Protein AF-A0A5A7NEJ1-F1 (afdb_monomer)

Sequence (151 aa):
MDPAEGCNQCHFDGDMVAPSTALAVDGLPERPLPGHRYRLHIGFEAPDAALRGMAVRMLYEDGAPAGKLKAVTSAVEAQGNMGRSQETADQGWAFEWTAPQDMGQKDADRRAIMVHLWGNAANGDGSPFGDQIHHRIIPLNGSSKGSAKRP

Mean predicted aligned error: 7.22 Å

pLDDT: mean 84.3, std 17.25, range [30.62, 98.5]

Nearest PDB structures (foldseek):
  8trr-assembly2_I  TM=3.955E-01  e=1.052E-01  Mus musculus
  5a1x-assembly1_Q  TM=4.192E-01  e=1.391E+00  Mus musculus
  4um8-assembly1_A  TM=4.556E-01  e=1.552E+00  Homo sapiens
  6om1-assembly4_G  TM=4.033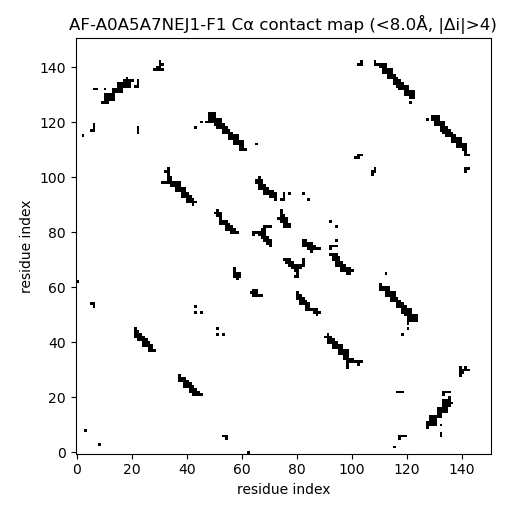E-01  e=6.474E+00  Homo sapiens
  6om1-assembly3_E  TM=3.752E-01  e=5.491E+00  Homo sapiens

Secondary structure (DSSP, 8-state):
--TT-SGGGT-BSSPEESS-TTEEEES--SSPPTT-EEEEEEEE--TT-SEEEEEEEEEETTS-B-SEEEE-STTEEEETTEEEESS--TT-EEEEEEPPSSTTSTTTTT--EEEEEEEEEE-SSSSSBSPEEEEEEEEE---PPP-----

Structure (mmCIF, N/CA/C/O backbone):
data_AF-A0A5A7NEJ1-F1
#
_entry.id   AF-A0A5A7NEJ1-F1
#
loop_
_atom_site.group_PDB
_atom_site.id
_atom_site.type_symbol
_atom_site.label_atom_id
_atom_site.label_alt_id
_atom_site.label_comp_id
_atom_site.label_asym_id
_atom_site.label_entity_id
_atom_site.label_seq_id
_atom_site.pdbx_PDB_ins_code
_atom_site.Cartn_x
_atom_site.Cartn_y
_atom_site.Cartn_z
_atom_site.occupancy
_atom_site.B_iso_or_equiv
_atom_site.auth_seq_id
_atom_site.auth_comp_id
_atom_site.auth_asym_id
_atom_site.auth_atom_id
_atom_site.pdbx_PDB_model_num
ATOM 1 N N . MET A 1 1 ? -7.691 15.684 0.382 1.00 42.59 1 MET A N 1
ATOM 2 C CA . MET A 1 1 ? -6.447 15.056 -0.104 1.00 42.59 1 MET A CA 1
ATOM 3 C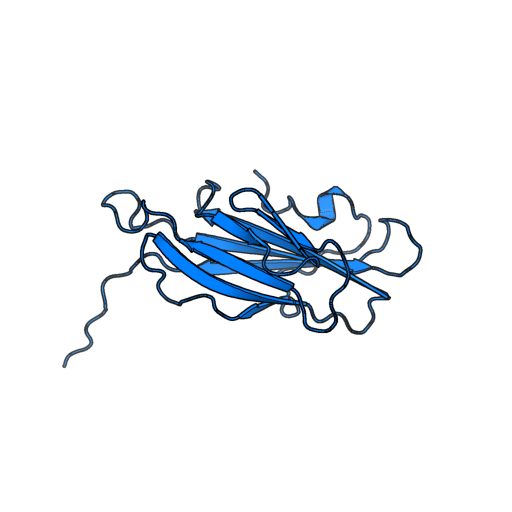 C . MET A 1 1 ? -6.798 14.273 -1.340 1.00 42.59 1 MET A C 1
ATOM 5 O O . MET A 1 1 ? -7.838 13.623 -1.336 1.00 42.59 1 MET A O 1
ATOM 9 N N . ASP A 1 2 ? -5.999 14.413 -2.389 1.00 43.69 2 ASP A N 1
ATOM 10 C CA . ASP A 1 2 ? -6.256 13.752 -3.662 1.00 43.69 2 ASP A CA 1
ATOM 11 C C . ASP A 1 2 ? -5.904 12.253 -3.529 1.00 43.69 2 ASP A C 1
ATOM 13 O O . ASP A 1 2 ? -4.799 11.928 -3.085 1.00 43.69 2 ASP A O 1
ATOM 17 N N . PRO A 1 3 ? -6.800 11.308 -3.871 1.00 44.78 3 PRO A N 1
ATOM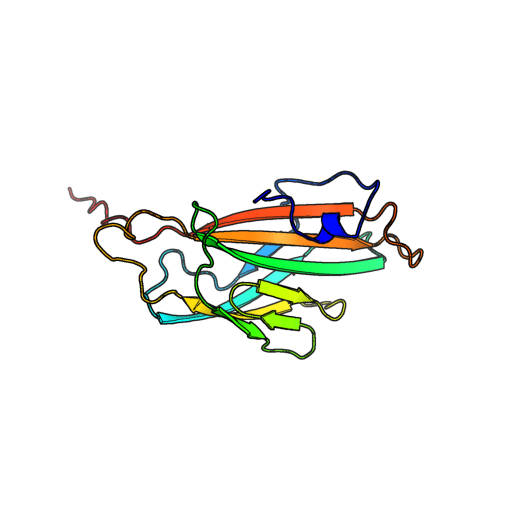 18 C CA . PRO A 1 3 ? -6.462 9.884 -3.978 1.00 44.78 3 PRO A CA 1
ATOM 19 C C . PRO A 1 3 ? -5.348 9.588 -5.004 1.00 44.78 3 PRO A C 1
ATOM 21 O O . PRO A 1 3 ? -4.919 8.444 -5.114 1.00 44.78 3 PRO A O 1
ATOM 24 N N . ALA A 1 4 ? -4.857 10.595 -5.728 1.00 49.56 4 ALA A N 1
ATOM 25 C CA . ALA A 1 4 ? -3.662 10.569 -6.561 1.00 49.56 4 ALA A CA 1
ATOM 26 C C . ALA A 1 4 ? -2.338 10.805 -5.791 1.00 49.56 4 ALA A C 1
ATOM 28 O O . ALA A 1 4 ? -1.337 11.160 -6.397 1.00 49.56 4 ALA A O 1
ATOM 29 N N . GLU A 1 5 ? -2.282 10.645 -4.469 1.00 63.47 5 GLU A N 1
ATOM 30 C CA . GLU A 1 5 ? -1.047 10.830 -3.690 1.00 63.47 5 GLU A CA 1
ATOM 31 C C . GLU A 1 5 ? -0.294 9.504 -3.445 1.00 63.47 5 GLU A C 1
ATOM 33 O O . GLU A 1 5 ? -0.227 8.999 -2.319 1.00 63.47 5 GLU A O 1
ATOM 38 N N . GLY A 1 6 ? 0.274 8.929 -4.513 1.00 73.62 6 GLY A N 1
ATOM 39 C CA . GLY A 1 6 ? 1.060 7.688 -4.485 1.00 73.62 6 GLY A CA 1
ATOM 40 C C . GLY A 1 6 ? 2.343 7.775 -5.316 1.00 73.62 6 GLY A C 1
ATOM 41 O O . GLY A 1 6 ? 3.111 8.725 -5.186 1.00 73.62 6 GLY A O 1
ATOM 42 N N . CYS A 1 7 ? 2.596 6.783 -6.175 1.00 76.62 7 CYS A N 1
ATOM 43 C CA . CYS A 1 7 ? 3.801 6.738 -7.020 1.00 76.62 7 CYS A CA 1
ATOM 44 C C . CYS A 1 7 ? 3.885 7.904 -8.027 1.00 76.62 7 CYS A C 1
ATOM 46 O O . CYS A 1 7 ? 4.969 8.400 -8.313 1.00 76.62 7 CYS A O 1
ATOM 48 N N . ASN A 1 8 ? 2.745 8.411 -8.489 1.00 77.12 8 ASN A N 1
ATOM 49 C CA . ASN A 1 8 ? 2.627 9.557 -9.398 1.00 77.12 8 ASN A CA 1
ATOM 50 C C . ASN A 1 8 ? 3.013 10.917 -8.774 1.00 77.12 8 ASN A C 1
ATOM 52 O O . ASN A 1 8 ? 2.966 11.937 -9.454 1.00 77.12 8 ASN A O 1
ATOM 56 N N . GLN A 1 9 ? 3.381 10.961 -7.486 1.00 77.31 9 GLN A N 1
ATOM 57 C CA . GLN A 1 9 ? 4.002 12.153 -6.893 1.00 77.31 9 GLN A CA 1
ATOM 58 C C . GLN A 1 9 ? 5.441 12.361 -7.371 1.00 77.31 9 GLN A C 1
ATOM 60 O O . GLN A 1 9 ? 5.930 13.489 -7.368 1.00 77.31 9 GLN A O 1
ATOM 65 N N . CYS A 1 10 ? 6.116 11.272 -7.743 1.00 78.25 10 CYS A N 1
ATOM 66 C CA . CYS A 1 10 ? 7.515 11.292 -8.152 1.00 78.25 10 CYS A CA 1
ATOM 67 C C . CYS A 1 10 ? 7.739 10.727 -9.553 1.00 78.25 10 CYS A C 1
ATOM 69 O O . CYS A 1 10 ? 8.811 10.977 -10.082 1.00 78.25 10 CYS A O 1
ATOM 71 N N . HIS A 1 11 ? 6.782 9.980 -10.115 1.00 79.50 11 HIS A N 1
ATOM 72 C CA . HIS A 1 11 ? 6.856 9.371 -11.444 1.00 79.50 11 HIS A CA 1
ATOM 73 C C . HIS A 1 11 ? 5.854 10.024 -12.397 1.00 79.50 11 HIS A C 1
ATOM 75 O O . HIS A 1 11 ? 4.692 10.222 -12.033 1.00 79.50 11 HIS A O 1
ATOM 81 N N . PHE A 1 12 ? 6.315 10.374 -13.597 1.00 79.31 12 PHE A N 1
ATOM 82 C CA . PHE A 1 12 ? 5.619 11.289 -14.504 1.00 79.31 12 PHE A CA 1
ATOM 83 C C . PHE A 1 12 ? 5.540 10.740 -15.931 1.00 79.31 12 PHE A C 1
ATOM 85 O O . PHE A 1 12 ? 6.242 9.800 -16.298 1.00 79.31 12 PHE A O 1
ATOM 92 N N . ASP A 1 13 ? 4.693 11.372 -16.742 1.00 79.69 13 ASP A N 1
ATOM 93 C CA . ASP A 1 13 ? 4.514 11.156 -18.187 1.00 79.69 13 ASP A CA 1
ATOM 94 C C . ASP A 1 13 ? 3.983 9.779 -18.626 1.00 79.69 13 ASP A C 1
ATOM 96 O O . ASP A 1 13 ? 3.530 9.642 -19.761 1.00 79.69 13 ASP A O 1
ATOM 100 N N . GLY A 1 14 ? 3.965 8.776 -17.746 1.00 75.25 14 GLY A N 1
ATOM 101 C CA . GLY A 1 14 ? 3.237 7.531 -17.967 1.00 75.25 14 GLY A CA 1
ATOM 102 C C . GLY A 1 14 ? 1.745 7.671 -17.662 1.00 75.25 14 GLY A C 1
ATOM 103 O O . GLY A 1 14 ? 1.349 8.255 -16.649 1.00 75.25 14 GLY A O 1
ATOM 104 N N . ASP A 1 15 ? 0.904 7.089 -18.519 1.00 81.81 15 ASP A N 1
ATOM 105 C CA . ASP A 1 15 ? -0.534 7.012 -18.266 1.00 81.81 15 ASP A CA 1
ATOM 106 C C . ASP A 1 15 ? -0.823 6.201 -16.995 1.00 81.81 15 ASP A C 1
ATOM 108 O O . ASP A 1 15 ? -0.246 5.134 -16.758 1.00 81.81 15 ASP A O 1
ATOM 112 N N . MET A 1 16 ? -1.769 6.687 -16.188 1.00 87.44 16 MET A N 1
ATOM 113 C CA . MET A 1 16 ? -2.227 5.963 -15.007 1.00 87.44 16 MET A CA 1
ATOM 114 C C . MET A 1 16 ? -3.277 4.912 -15.380 1.00 87.44 16 MET A C 1
ATOM 116 O O . MET A 1 16 ? -4.347 5.228 -15.900 1.00 87.44 16 MET A O 1
ATOM 120 N N . VAL A 1 17 ? -3.019 3.660 -15.008 1.00 91.56 17 VAL A N 1
ATOM 121 C CA . VAL A 1 17 ? -3.967 2.549 -15.118 1.00 91.56 17 VAL A CA 1
ATOM 122 C C . VAL A 1 17 ? -4.804 2.471 -13.839 1.00 91.56 17 VAL A C 1
ATOM 124 O O . VAL A 1 17 ? -4.335 2.003 -12.797 1.00 91.56 17 VAL A O 1
ATOM 127 N N . ALA A 1 18 ? -6.059 2.923 -13.910 1.00 91.38 18 ALA A N 1
ATOM 128 C CA . ALA A 1 18 ? -6.996 2.904 -12.786 1.00 91.38 18 ALA A CA 1
ATOM 129 C C . ALA A 1 18 ? -8.445 2.610 -13.245 1.00 91.38 18 ALA A C 1
ATOM 131 O O . ALA A 1 18 ? -8.942 3.302 -14.133 1.00 91.38 18 ALA A O 1
ATOM 132 N N . PRO A 1 19 ? -9.160 1.642 -12.632 1.00 91.12 19 PRO A N 1
ATOM 133 C CA . PRO A 1 19 ? -8.678 0.694 -11.626 1.00 91.12 19 PRO A CA 1
ATOM 134 C C . PRO A 1 19 ? -7.751 -0.370 -12.238 1.00 91.12 19 PRO A C 1
ATOM 136 O O . PRO A 1 19 ? -8.062 -0.962 -13.267 1.00 91.12 19 PRO A O 1
ATOM 139 N N . SER A 1 20 ? -6.626 -0.652 -11.581 1.00 93.94 20 SER A N 1
ATOM 140 C CA . SER A 1 20 ? -5.675 -1.676 -12.025 1.00 93.94 20 SER A CA 1
ATOM 141 C C . SER A 1 20 ? -6.037 -3.064 -11.493 1.00 93.94 20 SER A C 1
ATOM 143 O O . SER A 1 20 ? -6.114 -3.267 -10.281 1.00 93.94 20 SER A O 1
ATOM 145 N N . THR A 1 21 ? -6.191 -4.044 -12.385 1.00 94.19 21 THR A N 1
ATOM 146 C CA . THR A 1 21 ? -6.330 -5.467 -12.020 1.00 94.19 21 THR A CA 1
ATOM 147 C C . THR A 1 21 ? -4.993 -6.143 -11.721 1.00 94.19 21 THR A C 1
ATOM 149 O O . THR A 1 21 ? -4.992 -7.215 -11.129 1.00 94.19 21 THR A O 1
ATOM 152 N N . ALA A 1 22 ? -3.872 -5.513 -12.087 1.00 94.38 22 ALA A N 1
ATOM 153 C CA . ALA A 1 22 ? -2.520 -6.012 -11.832 1.00 94.38 22 ALA A CA 1
ATOM 154 C C . ALA A 1 22 ? -2.102 -5.918 -10.355 1.00 94.38 22 ALA A C 1
ATOM 156 O O . ALA A 1 22 ? -1.143 -6.562 -9.943 1.00 94.38 22 ALA A O 1
ATOM 157 N N . LEU A 1 23 ? -2.790 -5.095 -9.558 1.00 95.19 23 LEU A N 1
ATOM 158 C CA . LEU A 1 23 ? -2.555 -4.958 -8.121 1.00 95.19 23 LEU A CA 1
ATOM 159 C C . LEU A 1 23 ? -3.518 -5.854 -7.352 1.00 95.19 23 LEU A C 1
ATOM 161 O O . LEU A 1 23 ? -4.729 -5.741 -7.540 1.00 95.19 23 LEU A O 1
ATOM 165 N N . ALA A 1 24 ? -3.010 -6.677 -6.441 1.00 94.75 24 ALA A N 1
ATOM 166 C CA . ALA A 1 24 ? -3.812 -7.565 -5.602 1.00 94.75 24 ALA A CA 1
ATOM 167 C C . ALA A 1 24 ? -3.371 -7.498 -4.137 1.00 94.75 24 ALA A C 1
ATOM 169 O O . ALA A 1 24 ? -2.221 -7.175 -3.840 1.00 94.75 24 ALA A O 1
ATOM 170 N N . VAL A 1 25 ? -4.295 -7.802 -3.221 1.00 95.69 25 VAL A N 1
ATOM 171 C CA . VAL A 1 25 ? -3.988 -7.939 -1.792 1.00 95.69 25 VAL A CA 1
ATOM 172 C C . VAL A 1 25 ? -4.656 -9.184 -1.248 1.00 95.69 25 VAL A C 1
ATOM 174 O O . VAL A 1 25 ? -5.884 -9.268 -1.222 1.00 95.69 25 VAL A O 1
ATOM 177 N N . ASP A 1 26 ? -3.839 -10.097 -0.744 1.00 96.31 26 ASP A N 1
ATOM 178 C CA . ASP A 1 26 ? -4.282 -11.274 -0.013 1.00 96.31 26 ASP A CA 1
ATOM 179 C C . ASP A 1 26 ? -4.220 -11.033 1.498 1.00 96.31 26 ASP A C 1
ATOM 181 O O . ASP A 1 26 ? -3.438 -10.220 2.002 1.00 96.31 26 ASP A O 1
ATOM 185 N N . GLY A 1 27 ? -5.056 -11.763 2.239 1.00 95.06 27 GLY A N 1
ATOM 186 C CA . GLY A 1 27 ? -5.106 -11.708 3.704 1.00 95.06 27 GLY A CA 1
ATOM 187 C C . GLY A 1 27 ? -5.944 -10.564 4.285 1.00 95.06 27 GLY A C 1
ATOM 188 O O . GLY A 1 27 ? -6.060 -10.452 5.507 1.00 95.06 27 GLY A O 1
ATOM 189 N N . LEU A 1 28 ? -6.576 -9.750 3.434 1.00 91.75 28 LEU A N 1
ATOM 190 C CA . LEU A 1 28 ? -7.613 -8.811 3.856 1.00 91.75 28 LEU A CA 1
ATOM 191 C C . LEU A 1 28 ? -8.886 -9.568 4.279 1.00 91.75 28 LEU A C 1
ATOM 193 O O . LEU A 1 28 ? -9.413 -10.359 3.494 1.00 91.75 28 LEU A O 1
ATOM 197 N N . PRO A 1 29 ? -9.416 -9.337 5.492 1.00 90.19 29 PRO A N 1
ATOM 198 C CA . PRO A 1 29 ? -10.685 -9.925 5.901 1.00 90.19 29 PRO A CA 1
ATOM 199 C C . PRO A 1 29 ? -11.856 -9.194 5.233 1.00 90.19 29 PRO A C 1
ATOM 201 O O . PRO A 1 29 ? -11.840 -7.972 5.113 1.00 90.19 29 PRO A O 1
ATOM 204 N N . GLU A 1 30 ? -12.936 -9.911 4.913 1.00 81.75 30 GLU A N 1
ATOM 205 C CA . GLU A 1 30 ? -14.193 -9.272 4.481 1.00 81.75 30 GLU A CA 1
ATOM 206 C C . GLU A 1 30 ? -14.756 -8.345 5.577 1.00 81.75 30 GLU A C 1
ATOM 208 O O . GLU A 1 30 ? -15.376 -7.322 5.291 1.00 81.75 30 GLU A O 1
ATOM 213 N N . ARG A 1 31 ? -14.532 -8.714 6.847 1.00 84.25 31 ARG A N 1
ATOM 214 C CA . ARG A 1 31 ? -15.015 -8.008 8.040 1.00 84.25 31 ARG A CA 1
ATOM 215 C C . ARG A 1 31 ? -13.916 -7.951 9.104 1.00 84.25 31 ARG A C 1
ATOM 217 O O . ARG A 1 31 ? -13.772 -8.904 9.875 1.00 84.25 31 ARG A O 1
ATOM 224 N N . PRO A 1 32 ? -13.117 -6.876 9.156 1.00 88.81 32 PRO A N 1
ATOM 225 C CA . PRO A 1 32 ? -12.065 -6.759 10.152 1.00 88.81 32 PRO A CA 1
ATOM 226 C C . PRO A 1 32 ? -12.649 -6.509 11.549 1.00 88.81 32 PRO A C 1
ATOM 228 O O . PRO A 1 32 ? -13.440 -5.594 11.766 1.00 88.81 32 PRO A O 1
ATOM 231 N N . LEU A 1 33 ? -12.223 -7.314 12.519 1.00 89.56 33 LEU A N 1
ATOM 232 C CA . LEU A 1 33 ? -12.478 -7.070 13.939 1.00 89.56 33 LEU A CA 1
ATOM 233 C C . LEU A 1 33 ? -11.604 -5.917 14.472 1.00 89.56 33 LEU A C 1
ATOM 235 O O . LEU A 1 33 ? -10.414 -5.870 14.135 1.00 89.56 33 LEU A O 1
ATOM 239 N N . PRO A 1 34 ? -12.140 -5.023 15.327 1.00 90.94 34 PRO A N 1
ATOM 240 C CA . PRO A 1 34 ? -11.370 -3.930 15.916 1.00 90.94 34 PRO A CA 1
ATOM 241 C C . PRO A 1 34 ? -10.116 -4.428 16.639 1.00 90.94 34 PRO A C 1
ATOM 243 O O . PRO A 1 34 ? -10.163 -5.401 17.392 1.00 90.94 34 PRO A O 1
ATOM 246 N N . GLY A 1 35 ? -8.973 -3.787 16.388 1.00 93.19 35 GLY A N 1
ATOM 247 C CA . GLY A 1 35 ? -7.701 -4.130 17.032 1.00 93.19 35 GLY A CA 1
ATOM 248 C C . GLY A 1 35 ? -7.038 -5.438 16.592 1.00 93.19 35 GLY A C 1
ATOM 249 O O . GLY A 1 35 ? -5.908 -5.704 17.007 1.00 93.19 35 GLY A O 1
ATOM 250 N N . HIS A 1 36 ? -7.695 -6.258 15.767 1.00 95.38 36 HIS A N 1
ATOM 251 C CA . HIS A 1 36 ? -7.104 -7.498 15.271 1.00 95.38 36 HIS A CA 1
ATOM 252 C C . HIS A 1 36 ? -5.994 -7.233 14.254 1.00 95.38 36 HIS A C 1
ATOM 254 O O . HIS A 1 36 ? -5.993 -6.231 13.538 1.00 95.38 36 HIS A O 1
ATOM 260 N N . ARG A 1 37 ? -5.045 -8.169 14.194 1.00 97.81 37 ARG A N 1
ATOM 261 C CA . ARG A 1 37 ? -3.923 -8.142 13.256 1.00 97.81 37 ARG A CA 1
ATOM 262 C C . ARG A 1 37 ? -4.168 -9.101 12.105 1.00 97.81 37 ARG A C 1
ATOM 264 O O . ARG A 1 37 ? -4.542 -10.249 12.336 1.00 97.81 37 ARG A O 1
ATOM 271 N N . TYR A 1 38 ? -3.902 -8.632 10.895 1.00 97.44 38 TYR A N 1
ATOM 272 C CA . TYR A 1 38 ? -4.032 -9.387 9.657 1.00 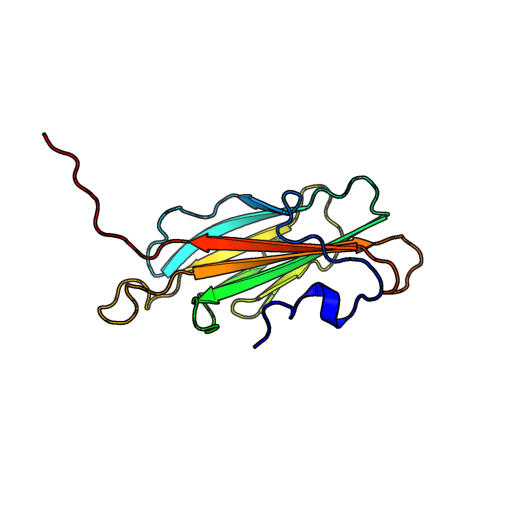97.44 38 TYR A CA 1
ATOM 273 C C . TYR A 1 38 ? -2.710 -9.349 8.909 1.00 97.44 38 TYR A C 1
ATOM 275 O O . TYR A 1 38 ? -2.093 -8.291 8.762 1.00 97.44 38 TYR A O 1
ATOM 283 N N . ARG A 1 39 ? -2.263 -10.514 8.443 1.00 97.94 39 ARG A N 1
ATOM 284 C CA . ARG A 1 39 ? -1.095 -10.608 7.579 1.00 97.94 39 ARG A CA 1
ATOM 285 C C . ARG A 1 39 ? -1.537 -10.318 6.153 1.00 97.94 39 ARG A C 1
ATOM 287 O O . ARG A 1 39 ? -2.318 -11.080 5.605 1.00 97.94 39 ARG A O 1
ATOM 294 N N . LEU A 1 40 ? -1.032 -9.230 5.590 1.00 97.50 40 LEU A N 1
ATOM 295 C CA . LEU A 1 40 ? -1.321 -8.799 4.233 1.00 97.50 40 LEU A CA 1
ATOM 296 C C . LEU A 1 40 ? -0.171 -9.164 3.306 1.00 97.50 40 LEU A C 1
ATOM 298 O O . LEU A 1 40 ? 1.005 -9.062 3.680 1.00 97.50 40 LEU A O 1
ATOM 302 N N . HIS A 1 41 ? -0.529 -9.543 2.090 1.00 97.56 41 HIS A N 1
ATOM 303 C CA . HIS A 1 41 ? 0.408 -9.789 1.015 1.00 97.56 41 HIS A CA 1
ATOM 304 C C . HIS A 1 41 ? -0.031 -9.019 -0.225 1.00 97.56 41 HIS A C 1
ATOM 306 O O . HIS A 1 41 ? -1.164 -9.168 -0.665 1.00 97.56 41 HIS A O 1
ATOM 312 N N . ILE A 1 42 ? 0.837 -8.155 -0.741 1.00 96.50 42 ILE A N 1
ATOM 313 C CA . ILE A 1 42 ? 0.538 -7.263 -1.857 1.00 96.50 42 ILE A CA 1
ATOM 314 C C . ILE A 1 42 ? 1.290 -7.762 -3.084 1.00 96.50 42 ILE A C 1
ATOM 316 O O . ILE A 1 42 ? 2.524 -7.763 -3.098 1.00 96.50 42 ILE A O 1
ATOM 320 N N . GLY A 1 43 ? 0.529 -8.158 -4.100 1.00 95.62 43 GLY A N 1
ATOM 321 C CA . GLY A 1 43 ? 1.028 -8.569 -5.406 1.00 95.62 43 GLY A CA 1
ATOM 322 C C . GLY A 1 43 ? 0.916 -7.439 -6.425 1.00 95.62 43 GLY A C 1
ATOM 323 O O . GLY A 1 43 ? -0.033 -6.650 -6.391 1.00 95.62 43 GLY A O 1
ATOM 324 N N . PHE A 1 44 ? 1.885 -7.373 -7.337 1.00 94.94 44 PHE A N 1
ATOM 325 C CA . PHE A 1 44 ? 1.844 -6.474 -8.484 1.00 94.94 44 PHE A CA 1
ATOM 326 C C . PHE A 1 44 ? 2.398 -7.165 -9.735 1.00 94.94 44 PHE A C 1
ATOM 328 O O . PHE A 1 44 ? 3.597 -7.432 -9.829 1.00 94.94 44 PHE A O 1
ATOM 335 N N . GLU A 1 45 ? 1.517 -7.447 -10.690 1.00 93.75 45 GLU A N 1
ATOM 336 C CA . GLU A 1 45 ? 1.853 -8.101 -11.953 1.00 93.75 45 GLU A CA 1
ATOM 337 C C . GLU A 1 45 ? 2.137 -7.072 -13.050 1.00 93.75 45 GLU A C 1
ATOM 339 O O . GLU A 1 45 ? 1.232 -6.499 -13.651 1.00 93.75 45 GLU A O 1
ATOM 344 N N . ALA A 1 46 ? 3.417 -6.860 -13.333 1.00 90.88 46 ALA A N 1
ATOM 345 C CA . ALA A 1 46 ? 3.876 -6.059 -14.462 1.00 90.88 46 ALA A CA 1
ATOM 346 C C . ALA A 1 46 ? 5.011 -6.829 -15.159 1.00 90.88 46 ALA A C 1
ATOM 348 O O . ALA A 1 46 ? 6.162 -6.720 -14.725 1.00 90.88 46 ALA A O 1
ATOM 349 N N . PRO A 1 47 ? 4.695 -7.698 -16.141 1.00 86.88 47 PRO A N 1
ATOM 350 C CA . PRO A 1 47 ? 5.678 -8.589 -16.762 1.00 86.88 47 PRO A CA 1
ATOM 351 C C . PRO A 1 47 ? 6.706 -7.837 -17.613 1.00 86.88 47 PRO A C 1
ATOM 353 O O . PRO A 1 47 ? 7.851 -8.269 -17.692 1.00 86.88 47 PRO A O 1
ATOM 356 N N . ASP A 1 48 ? 6.312 -6.700 -18.187 1.00 87.00 48 ASP A N 1
ATOM 357 C CA . ASP A 1 48 ? 7.173 -5.878 -19.042 1.00 87.00 48 ASP A CA 1
ATOM 358 C C . ASP A 1 48 ? 7.980 -4.830 -18.251 1.00 87.00 48 ASP A C 1
ATOM 360 O O . ASP A 1 48 ? 8.776 -4.091 -18.826 1.00 87.00 48 ASP A O 1
ATOM 364 N N . ALA A 1 49 ? 7.785 -4.750 -16.929 1.00 88.12 49 ALA A N 1
ATOM 365 C CA . ALA A 1 49 ? 8.497 -3.803 -16.078 1.00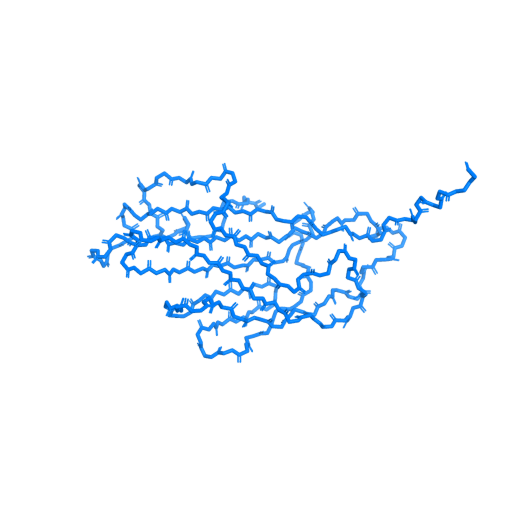 88.12 49 ALA A CA 1
ATOM 366 C C . ALA A 1 49 ? 9.909 -4.302 -15.753 1.00 88.12 49 ALA A C 1
ATOM 368 O O . ALA A 1 49 ? 10.089 -5.435 -15.301 1.00 88.12 49 ALA A O 1
ATOM 369 N N . ALA A 1 50 ? 10.903 -3.424 -15.887 1.00 86.50 50 ALA A N 1
ATOM 370 C CA . ALA A 1 50 ? 12.275 -3.720 -15.481 1.00 86.50 50 ALA A CA 1
ATOM 371 C C . ALA A 1 50 ? 12.404 -3.803 -13.952 1.00 86.50 50 ALA A C 1
ATOM 373 O O . ALA A 1 50 ? 13.099 -4.669 -13.421 1.00 86.50 50 ALA A O 1
ATOM 374 N N . LEU A 1 51 ? 11.716 -2.907 -13.240 1.00 87.19 51 LEU A N 1
ATOM 375 C CA . LEU A 1 51 ? 11.617 -2.897 -11.783 1.00 87.19 51 LEU A CA 1
ATOM 376 C C . LEU A 1 51 ? 10.176 -2.627 -11.365 1.00 87.19 51 LEU A C 1
ATOM 378 O O . LEU A 1 51 ? 9.421 -1.947 -12.060 1.00 87.19 51 LEU A O 1
ATOM 382 N N . ARG A 1 52 ? 9.809 -3.141 -10.192 1.00 91.75 52 ARG A N 1
ATOM 383 C CA . ARG A 1 52 ? 8.495 -2.912 -9.590 1.00 91.75 52 ARG A CA 1
ATOM 384 C C . ARG A 1 52 ? 8.640 -2.250 -8.232 1.00 91.75 52 ARG A C 1
ATOM 386 O O . ARG A 1 52 ? 9.405 -2.724 -7.390 1.00 91.75 52 ARG A O 1
ATOM 393 N N . GLY A 1 53 ? 7.869 -1.192 -8.023 1.00 93.06 53 GLY A N 1
ATOM 394 C CA . GLY A 1 53 ? 7.661 -0.566 -6.722 1.00 93.06 53 GLY A CA 1
ATOM 395 C C . GLY A 1 53 ? 6.188 -0.584 -6.337 1.00 93.06 53 GLY A C 1
ATOM 396 O O . GLY A 1 53 ? 5.316 -0.741 -7.190 1.00 93.06 53 GLY A O 1
ATOM 397 N N . MET A 1 54 ? 5.904 -0.418 -5.050 1.00 94.81 54 MET A N 1
ATOM 398 C CA . MET A 1 54 ? 4.541 -0.365 -4.541 1.00 94.81 54 MET A CA 1
ATOM 399 C C . MET A 1 54 ? 4.429 0.572 -3.342 1.00 94.81 54 MET A C 1
ATOM 401 O O . MET A 1 54 ? 5.342 0.673 -2.520 1.00 94.81 54 MET A O 1
ATOM 405 N N . ALA A 1 55 ? 3.277 1.229 -3.235 1.00 95.88 55 ALA A N 1
ATOM 406 C CA . ALA A 1 55 ? 2.843 1.931 -2.037 1.00 95.88 55 ALA A CA 1
ATOM 407 C C . ALA A 1 55 ? 1.429 1.490 -1.642 1.00 95.88 55 ALA A C 1
ATOM 409 O O . ALA A 1 55 ? 0.591 1.195 -2.495 1.00 95.88 55 ALA A O 1
ATOM 410 N N . VAL A 1 56 ? 1.154 1.482 -0.341 1.00 96.56 56 VAL A N 1
ATOM 411 C CA . VAL A 1 56 ? -0.158 1.175 0.231 1.00 96.56 56 VAL A CA 1
ATOM 412 C C . VAL A 1 56 ? -0.532 2.210 1.285 1.00 96.56 56 VAL A C 1
ATOM 414 O O . VAL A 1 56 ? 0.303 2.634 2.089 1.00 96.56 56 VAL A O 1
ATOM 417 N N . ARG A 1 57 ? -1.806 2.607 1.306 1.00 96.38 57 ARG A N 1
ATOM 418 C CA . ARG A 1 57 ? -2.394 3.405 2.386 1.00 96.38 57 ARG A CA 1
ATOM 419 C C . ARG A 1 57 ? -3.711 2.791 2.838 1.00 96.38 57 ARG A C 1
ATOM 421 O O . ARG A 1 57 ? -4.547 2.424 2.018 1.00 96.38 57 ARG A O 1
ATOM 428 N N . MET A 1 58 ? -3.899 2.736 4.152 1.00 95.44 58 MET A N 1
ATOM 429 C CA . MET A 1 58 ? -5.153 2.336 4.788 1.00 95.44 58 MET A CA 1
ATOM 430 C C . MET A 1 58 ? -5.879 3.599 5.251 1.00 95.44 58 MET A C 1
ATOM 432 O O . MET A 1 58 ? -5.393 4.293 6.147 1.00 95.44 58 MET A O 1
ATOM 436 N N . LEU A 1 59 ? -7.009 3.935 4.639 1.00 93.06 59 LEU A N 1
ATOM 437 C CA . LEU A 1 59 ? -7.763 5.153 4.944 1.00 93.06 59 LEU A CA 1
ATOM 438 C C . LEU A 1 59 ? -9.212 4.808 5.263 1.00 93.06 59 LEU A C 1
ATOM 440 O O . LEU A 1 59 ? -9.727 3.811 4.784 1.00 93.06 59 LEU A O 1
ATOM 444 N N . TYR A 1 60 ? -9.883 5.621 6.061 1.00 90.69 60 TYR A N 1
ATOM 445 C CA . TYR A 1 60 ? -11.338 5.677 6.059 1.00 90.69 60 TYR A CA 1
ATOM 446 C C . TYR A 1 60 ? -11.812 6.437 4.810 1.00 90.69 60 TYR A C 1
ATOM 448 O O . TYR A 1 60 ? -11.045 7.193 4.213 1.00 90.69 60 TYR A O 1
ATOM 456 N N . GLU A 1 61 ? -13.074 6.268 4.411 1.00 87.38 61 GLU A N 1
ATOM 457 C CA . GLU A 1 61 ? -13.672 6.988 3.267 1.00 87.38 61 GLU A CA 1
ATOM 458 C C . GLU A 1 61 ? -13.551 8.521 3.349 1.00 87.38 61 GLU A C 1
ATOM 460 O O . GLU A 1 61 ? -13.499 9.191 2.321 1.00 87.38 61 GLU A O 1
ATOM 465 N N . ASP A 1 62 ? -13.474 9.083 4.558 1.00 85.56 62 ASP A N 1
ATOM 466 C CA . ASP A 1 62 ? -13.269 10.519 4.802 1.00 85.56 62 ASP A CA 1
ATOM 467 C C . ASP A 1 62 ? -11.796 10.966 4.672 1.00 85.56 62 ASP A C 1
ATOM 469 O O . ASP A 1 62 ? -11.479 12.143 4.857 1.00 85.56 62 ASP A O 1
ATOM 473 N N . GLY A 1 63 ? -10.889 10.040 4.348 1.00 87.81 63 GLY A N 1
ATOM 474 C CA . GLY A 1 63 ? -9.452 10.267 4.225 1.00 87.81 63 GLY A CA 1
ATOM 475 C C . GLY A 1 63 ? -8.679 10.188 5.544 1.00 87.81 63 GLY A C 1
ATOM 476 O O . GLY A 1 63 ? -7.462 10.377 5.535 1.00 87.81 63 GLY A O 1
ATOM 477 N N . ALA A 1 64 ? -9.328 9.902 6.677 1.00 89.75 64 ALA A N 1
ATOM 478 C CA . ALA A 1 64 ? -8.624 9.722 7.942 1.00 89.75 64 ALA A CA 1
ATOM 479 C C . ALA A 1 64 ? -7.796 8.415 7.946 1.00 89.75 64 ALA A C 1
ATOM 481 O O . ALA A 1 64 ? -8.228 7.410 7.384 1.00 89.75 64 ALA A O 1
ATOM 482 N N . PRO A 1 65 ? -6.622 8.369 8.603 1.00 92.06 65 PRO A N 1
ATOM 483 C CA . PRO A 1 65 ? -5.838 7.140 8.746 1.00 92.06 65 PRO A CA 1
ATOM 484 C C . PRO A 1 65 ? -6.622 5.983 9.385 1.00 92.06 65 PRO A C 1
ATOM 486 O O . PRO A 1 65 ? -7.178 6.137 10.472 1.00 92.06 65 PRO A O 1
ATOM 489 N N . ALA A 1 66 ? -6.598 4.802 8.758 1.00 92.62 66 ALA A N 1
ATOM 490 C CA . ALA A 1 66 ? -7.282 3.606 9.250 1.00 92.62 66 ALA A CA 1
ATOM 491 C C . ALA A 1 66 ? -6.297 2.502 9.673 1.00 92.62 66 ALA A C 1
ATOM 493 O O . ALA A 1 66 ? -5.803 1.701 8.877 1.00 92.62 66 ALA A O 1
ATOM 494 N N . GLY A 1 67 ? -6.052 2.409 10.979 1.00 94.38 67 GLY A N 1
ATOM 495 C CA . GLY A 1 67 ? -5.237 1.347 11.564 1.00 94.38 67 GLY A CA 1
ATOM 496 C C . GLY A 1 67 ? -3.741 1.594 11.394 1.00 94.38 67 GLY A C 1
ATOM 497 O O . GLY A 1 67 ? -3.300 2.725 11.187 1.00 94.38 67 GLY A O 1
ATOM 498 N N . LYS A 1 68 ? -2.942 0.536 11.559 1.00 98.06 68 LYS A N 1
ATOM 499 C CA . LYS A 1 68 ? -1.474 0.625 11.526 1.00 98.06 68 LYS A CA 1
ATOM 500 C C . LYS A 1 68 ? -0.859 -0.527 10.749 1.00 98.06 68 LYS A C 1
ATOM 502 O O . LYS A 1 68 ? -1.199 -1.677 11.003 1.00 98.06 68 LYS A O 1
ATOM 507 N N . LEU A 1 69 ? 0.062 -0.221 9.848 1.00 98.38 69 LEU A N 1
ATOM 508 C CA . LEU A 1 69 ? 0.905 -1.174 9.147 1.00 98.38 69 LEU A CA 1
ATOM 509 C C . LEU A 1 69 ? 2.225 -1.367 9.894 1.00 98.38 69 LEU A C 1
ATOM 511 O O . LEU A 1 69 ? 2.781 -0.444 10.488 1.00 98.38 69 LEU A O 1
ATOM 515 N N . LYS A 1 70 ? 2.739 -2.588 9.819 1.00 98.50 70 LYS A N 1
ATOM 516 C CA . LYS A 1 70 ? 4.064 -2.975 10.280 1.00 98.50 70 LYS A CA 1
ATOM 517 C C . LYS A 1 70 ? 4.752 -3.769 9.176 1.00 98.50 70 LYS A C 1
ATOM 519 O O . LYS A 1 70 ? 4.177 -4.714 8.637 1.00 98.50 70 LYS A O 1
ATOM 524 N N . ALA A 1 71 ? 5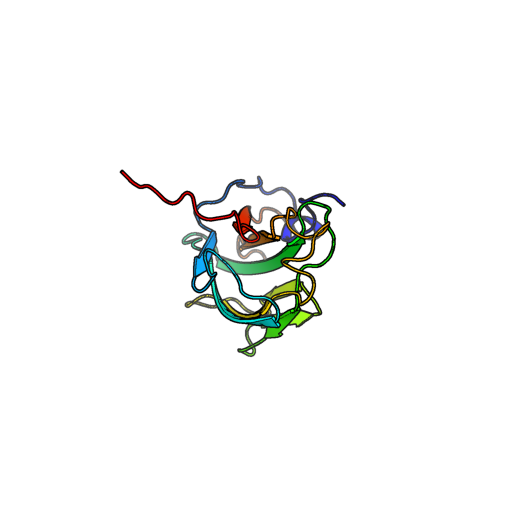.982 -3.381 8.856 1.00 97.12 71 ALA A N 1
ATOM 525 C CA . ALA A 1 71 ? 6.841 -4.117 7.938 1.00 97.12 71 ALA A CA 1
ATOM 526 C C . ALA A 1 71 ? 7.114 -5.521 8.487 1.00 97.12 71 ALA A C 1
ATOM 528 O O . ALA A 1 71 ? 7.371 -5.676 9.685 1.00 97.12 71 ALA A O 1
ATOM 529 N N . VAL A 1 72 ? 7.067 -6.539 7.623 1.00 96.62 72 VAL A N 1
ATOM 530 C CA . VAL A 1 72 ? 7.430 -7.903 8.041 1.00 96.62 72 VAL A CA 1
ATOM 531 C C . VAL A 1 72 ? 8.672 -8.450 7.353 1.00 96.62 72 VAL A C 1
ATOM 533 O O . VAL A 1 72 ? 9.299 -9.377 7.857 1.00 96.62 72 VAL A O 1
ATOM 536 N N . THR A 1 73 ? 9.054 -7.871 6.227 1.00 91.56 73 THR A N 1
ATOM 537 C CA . THR A 1 73 ? 10.313 -8.166 5.544 1.00 91.56 73 THR A CA 1
ATOM 538 C C . THR A 1 73 ? 11.114 -6.879 5.410 1.00 91.56 73 THR A C 1
ATOM 540 O O . THR A 1 73 ? 10.550 -5.789 5.484 1.00 91.56 73 THR A O 1
ATOM 543 N N . SER A 1 74 ? 12.423 -6.996 5.179 1.00 92.56 74 SER A N 1
ATOM 544 C CA . SER A 1 74 ? 13.279 -5.849 4.838 1.00 92.56 74 SER A CA 1
ATOM 545 C C . SER A 1 74 ? 12.878 -5.186 3.517 1.00 92.56 74 SER A C 1
ATOM 547 O O . SER A 1 74 ? 13.126 -4.001 3.340 1.00 92.56 74 SER A O 1
ATOM 549 N N . ALA A 1 75 ? 12.190 -5.921 2.634 1.00 93.31 75 ALA A N 1
ATOM 550 C CA . ALA A 1 75 ? 11.711 -5.421 1.346 1.00 93.31 75 ALA A CA 1
ATOM 551 C C . ALA A 1 75 ? 10.678 -4.285 1.434 1.00 93.31 75 ALA A C 1
ATOM 553 O O . ALA A 1 75 ? 10.302 -3.712 0.411 1.00 93.31 75 ALA A O 1
ATOM 554 N N . VAL A 1 76 ? 10.172 -3.981 2.631 1.00 96.25 76 VAL A N 1
ATOM 555 C CA . VAL A 1 76 ? 9.173 -2.938 2.859 1.00 96.25 76 VAL A CA 1
ATOM 556 C C . VAL A 1 76 ? 9.529 -2.070 4.051 1.00 96.25 76 VAL A C 1
ATOM 558 O O . VAL A 1 76 ? 10.232 -2.481 4.970 1.00 96.25 76 VAL A O 1
ATOM 561 N N . GLU A 1 77 ? 8.969 -0.873 4.068 1.00 96.81 77 GLU A N 1
ATOM 562 C CA . GLU A 1 77 ? 8.881 -0.036 5.257 1.00 96.81 77 GLU A CA 1
ATOM 563 C C . GLU A 1 77 ? 7.428 0.361 5.515 1.00 96.81 77 GLU A C 1
ATOM 565 O O . GLU A 1 77 ? 6.603 0.406 4.599 1.00 96.81 77 GLU A O 1
ATOM 570 N N . ALA A 1 78 ? 7.105 0.627 6.780 1.00 97.00 78 ALA A N 1
ATOM 571 C CA . ALA A 1 78 ? 5.771 1.027 7.200 1.00 97.00 78 ALA A CA 1
ATOM 572 C C . ALA A 1 78 ? 5.839 2.152 8.233 1.00 97.00 78 ALA A C 1
ATOM 574 O O . ALA A 1 78 ? 6.643 2.104 9.166 1.00 97.00 78 ALA A O 1
ATOM 575 N N . GLN A 1 79 ? 4.946 3.127 8.094 1.00 96.38 79 GLN A N 1
ATOM 576 C CA . GLN A 1 79 ? 4.780 4.230 9.028 1.00 96.38 79 GLN A CA 1
ATOM 577 C C . GLN A 1 79 ? 3.290 4.531 9.191 1.00 96.38 79 GLN A C 1
ATOM 579 O O . GLN A 1 79 ? 2.614 4.953 8.255 1.00 96.38 79 GLN A O 1
ATOM 584 N N . GLY A 1 80 ? 2.764 4.329 10.401 1.00 96.50 80 GLY A N 1
ATOM 585 C CA . GLY A 1 80 ? 1.343 4.550 10.668 1.00 96.50 80 GLY A CA 1
ATOM 586 C C . GLY A 1 80 ? 0.476 3.670 9.770 1.00 96.50 80 GLY A C 1
ATOM 587 O O . GLY A 1 80 ? 0.626 2.457 9.782 1.00 96.50 80 GLY A O 1
ATOM 588 N N . ASN A 1 81 ? -0.420 4.269 8.994 1.00 96.06 81 ASN A N 1
ATOM 589 C CA . ASN A 1 81 ? -1.321 3.593 8.057 1.00 96.06 81 ASN A CA 1
ATOM 590 C C . ASN A 1 81 ? -0.744 3.448 6.635 1.00 96.06 81 ASN A C 1
ATOM 592 O O . ASN A 1 81 ? -1.477 3.078 5.717 1.00 96.06 81 ASN A O 1
ATOM 596 N N . MET A 1 82 ? 0.533 3.781 6.443 1.00 96.81 82 MET A N 1
ATOM 597 C CA . MET A 1 82 ? 1.204 3.815 5.146 1.00 96.81 82 MET A CA 1
ATOM 598 C C . MET A 1 82 ? 2.319 2.771 5.085 1.00 96.81 82 MET A C 1
ATOM 600 O O . MET A 1 82 ? 2.973 2.487 6.091 1.00 96.81 82 MET A O 1
ATOM 604 N N . GLY A 1 83 ? 2.555 2.224 3.899 1.00 96.31 83 GLY A N 1
ATOM 605 C CA . GLY A 1 83 ? 3.682 1.342 3.626 1.00 96.31 83 GLY A CA 1
ATOM 606 C C . GLY A 1 83 ? 4.166 1.488 2.193 1.00 96.31 83 GLY A C 1
ATOM 607 O O . GLY A 1 83 ? 3.403 1.889 1.315 1.00 96.31 83 GLY A O 1
ATOM 608 N N . ARG A 1 84 ? 5.437 1.173 1.954 1.00 95.31 84 ARG A N 1
ATOM 609 C CA . ARG A 1 84 ? 6.005 1.118 0.603 1.00 95.31 84 ARG A CA 1
ATOM 610 C C . ARG A 1 84 ? 7.093 0.063 0.488 1.00 95.31 84 ARG A C 1
ATOM 612 O O . ARG A 1 84 ? 7.677 -0.350 1.490 1.00 95.31 84 ARG A O 1
ATOM 619 N N . SER A 1 85 ? 7.354 -0.362 -0.739 1.00 95.00 85 SER A N 1
ATOM 620 C CA . SER A 1 85 ? 8.502 -1.194 -1.085 1.00 95.00 85 SER A CA 1
ATOM 621 C C . SER A 1 85 ? 9.811 -0.414 -0.943 1.00 95.00 85 SER A C 1
ATOM 623 O O . SER A 1 85 ? 9.881 0.746 -1.350 1.00 95.00 85 SER A O 1
ATOM 625 N N . GLN A 1 86 ? 10.851 -1.070 -0.436 1.00 91.69 86 GLN A N 1
ATOM 626 C CA . GLN A 1 86 ? 12.237 -0.591 -0.499 1.00 91.69 86 GLN A CA 1
ATOM 627 C C . GLN A 1 86 ? 13.000 -1.201 -1.682 1.00 91.69 86 GLN A C 1
ATOM 629 O O . GLN A 1 86 ? 13.936 -0.600 -2.197 1.00 91.69 86 GLN A O 1
ATOM 634 N N . GLU A 1 87 ? 12.573 -2.379 -2.133 1.00 88.12 87 GLU A N 1
ATOM 635 C CA . GLU A 1 87 ? 13.165 -3.115 -3.246 1.00 88.12 87 GLU A CA 1
ATOM 636 C C . GLU A 1 87 ? 12.071 -3.818 -4.057 1.00 88.12 87 GLU A C 1
ATOM 638 O O . GLU A 1 87 ? 10.954 -4.043 -3.570 1.00 88.12 87 GLU A O 1
ATOM 643 N N . THR A 1 88 ? 12.392 -4.178 -5.299 1.00 86.25 88 THR A N 1
ATOM 644 C CA . THR A 1 88 ? 11.542 -5.063 -6.097 1.00 86.25 88 THR A CA 1
ATOM 645 C C . THR A 1 88 ? 11.517 -6.452 -5.470 1.00 86.25 88 THR A C 1
ATOM 647 O O . THR A 1 88 ? 12.560 -7.005 -5.135 1.00 86.25 88 THR A O 1
ATOM 650 N N . ALA A 1 89 ? 10.320 -7.021 -5.327 1.00 80.62 89 ALA A N 1
ATOM 651 C CA . ALA A 1 89 ? 10.135 -8.359 -4.786 1.00 80.62 89 ALA A CA 1
ATOM 652 C C . ALA A 1 89 ? 9.476 -9.276 -5.822 1.00 80.62 89 ALA A C 1
ATOM 654 O O . ALA A 1 89 ? 8.411 -8.959 -6.356 1.00 80.62 89 ALA A O 1
ATOM 655 N N . ASP A 1 90 ? 10.087 -10.435 -6.078 1.00 79.44 90 ASP A N 1
ATOM 656 C CA . ASP A 1 90 ? 9.553 -11.439 -7.011 1.00 79.44 90 ASP A CA 1
ATOM 657 C C . ASP A 1 90 ? 8.242 -12.040 -6.520 1.00 79.44 90 ASP A C 1
ATOM 659 O O . ASP A 1 90 ? 7.333 -12.298 -7.300 1.00 79.44 90 ASP A O 1
ATOM 663 N N . GLN A 1 91 ? 8.150 -12.244 -5.209 1.00 80.38 91 GLN A N 1
ATOM 664 C CA . GLN A 1 91 ? 6.973 -12.804 -4.566 1.00 80.38 91 GLN A CA 1
ATOM 665 C C . GLN A 1 91 ? 6.027 -11.720 -4.056 1.00 80.38 91 GLN A C 1
ATOM 667 O O . GLN A 1 91 ? 5.108 -12.077 -3.357 1.00 80.38 91 GLN A O 1
ATOM 672 N N . GLY A 1 92 ? 6.236 -10.428 -4.330 1.00 90.44 92 GLY A N 1
ATOM 673 C CA . GLY A 1 92 ? 5.437 -9.349 -3.734 1.00 90.44 92 GLY A CA 1
ATOM 674 C C . GLY A 1 92 ? 5.856 -8.973 -2.305 1.00 90.44 92 GLY A C 1
ATOM 675 O O . GLY A 1 92 ? 6.901 -9.385 -1.798 1.00 90.44 92 GLY A O 1
ATOM 676 N N . TRP A 1 93 ? 5.048 -8.145 -1.642 1.00 96.69 93 TRP A N 1
ATOM 677 C CA . TRP A 1 93 ? 5.425 -7.451 -0.404 1.00 96.69 93 TRP A CA 1
ATOM 678 C C . TRP A 1 93 ? 4.491 -7.773 0.757 1.00 96.69 93 TRP A C 1
ATOM 680 O O . TRP A 1 93 ? 3.282 -7.887 0.579 1.00 96.69 93 TRP A O 1
ATOM 690 N N . ALA A 1 94 ? 5.031 -7.890 1.972 1.00 97.19 94 ALA A N 1
ATOM 691 C CA . ALA A 1 94 ? 4.259 -8.358 3.118 1.00 97.19 94 ALA A CA 1
ATOM 692 C C . ALA A 1 94 ? 4.228 -7.367 4.291 1.00 97.19 94 ALA A C 1
ATOM 694 O O . ALA A 1 94 ? 5.268 -6.953 4.808 1.00 97.19 94 ALA A O 1
ATOM 695 N N . PHE A 1 95 ? 3.018 -7.087 4.778 1.00 98.19 95 PHE A N 1
ATOM 696 C CA . PHE A 1 95 ? 2.758 -6.228 5.934 1.00 98.19 95 PHE A CA 1
ATOM 697 C C . PHE A 1 95 ? 1.912 -6.953 6.972 1.00 98.19 95 PHE A C 1
ATOM 699 O O . PHE A 1 95 ? 1.115 -7.826 6.650 1.00 98.19 95 PHE A O 1
ATOM 706 N N . GLU A 1 96 ? 2.028 -6.558 8.230 1.00 98.44 96 GLU A N 1
ATOM 707 C CA . GLU A 1 96 ? 1.000 -6.824 9.228 1.00 98.44 96 GLU A CA 1
ATOM 708 C C . GLU A 1 96 ? 0.163 -5.555 9.401 1.00 98.44 96 GLU A C 1
ATOM 710 O O . GLU A 1 96 ? 0.706 -4.493 9.698 1.00 98.44 96 GLU A O 1
ATOM 715 N N . TRP A 1 97 ? -1.151 -5.652 9.213 1.00 98.31 97 TRP A N 1
ATOM 716 C CA . TRP A 1 97 ? -2.080 -4.557 9.464 1.00 98.31 97 TRP A CA 1
ATOM 717 C C . TRP A 1 97 ? -2.856 -4.800 10.752 1.00 98.31 97 TRP A C 1
ATOM 719 O O . TRP A 1 97 ? -3.499 -5.833 10.917 1.00 98.31 97 TRP A O 1
ATOM 729 N N . THR A 1 98 ? -2.812 -3.832 11.662 1.00 97.62 98 THR A N 1
ATOM 730 C CA . THR A 1 98 ? -3.666 -3.779 12.848 1.00 97.62 98 THR A CA 1
ATOM 731 C C . THR A 1 98 ? -4.872 -2.901 12.552 1.00 97.62 98 THR A C 1
ATOM 733 O O . THR A 1 98 ? -4.728 -1.697 12.323 1.00 97.62 98 THR A O 1
ATOM 736 N N . ALA A 1 99 ? -6.051 -3.508 12.599 1.00 94.44 99 ALA A N 1
ATOM 737 C CA . ALA A 1 99 ? -7.331 -2.841 12.451 1.00 94.44 99 ALA A CA 1
ATOM 738 C C . ALA A 1 99 ? -7.528 -1.724 13.504 1.00 94.44 99 ALA A C 1
ATOM 740 O O . ALA A 1 99 ? -7.134 -1.902 14.664 1.00 94.44 99 ALA A O 1
ATOM 741 N N . PRO A 1 100 ? -8.154 -0.587 13.147 1.00 92.62 100 PRO A N 1
ATOM 742 C CA . PRO A 1 100 ? -8.482 0.462 14.110 1.00 92.62 100 PRO A CA 1
ATOM 743 C C . PRO A 1 100 ? -9.347 -0.047 15.277 1.00 92.62 100 PRO A C 1
ATOM 745 O O . PRO A 1 100 ? -10.168 -0.947 15.113 1.00 92.62 100 PRO A O 1
ATOM 748 N N . GLN A 1 101 ? -9.173 0.540 16.463 1.00 90.06 101 GLN A N 1
ATOM 749 C CA . GLN A 1 101 ? -9.970 0.218 17.663 1.00 90.06 101 GLN A CA 1
ATOM 750 C C . GLN A 1 101 ? -11.351 0.895 17.654 1.00 90.06 101 GLN A C 1
ATOM 752 O O . GLN A 1 101 ? -12.263 0.460 18.349 1.00 90.06 101 GLN A O 1
ATOM 757 N N . ASP A 1 102 ? -11.493 1.976 16.889 1.00 82.69 102 ASP A N 1
ATOM 758 C CA . ASP A 1 102 ? -12.703 2.792 16.775 1.00 82.69 102 ASP A CA 1
ATOM 759 C C . ASP A 1 102 ? -13.667 2.301 15.683 1.00 82.69 102 ASP A C 1
ATOM 761 O O . ASP A 1 102 ? -14.766 2.840 15.550 1.00 82.69 102 ASP A O 1
ATOM 765 N N . MET A 1 103 ? -13.304 1.252 14.934 1.00 77.31 103 MET A N 1
ATOM 766 C CA . MET A 1 103 ? -14.253 0.552 14.068 1.00 77.31 103 MET A CA 1
ATOM 767 C C . MET A 1 103 ? -15.408 0.001 14.901 1.00 77.31 103 MET A C 1
ATOM 769 O O . MET A 1 103 ? -15.189 -0.579 15.964 1.00 77.31 103 MET A O 1
ATOM 773 N N . GLY A 1 104 ? -16.636 0.106 14.398 1.00 63.19 104 GLY A N 1
ATOM 774 C CA . GLY A 1 104 ? -17.762 -0.545 15.064 1.00 63.19 104 GLY A CA 1
ATOM 775 C C . GLY A 1 104 ? -18.500 0.309 16.113 1.00 63.19 104 GLY A C 1
ATOM 776 O O . GLY A 1 104 ? -19.289 -0.236 16.884 1.00 63.19 104 GLY A O 1
ATOM 777 N N . GLN A 1 105 ? -18.184 1.606 16.242 1.00 63.62 105 GLN A N 1
ATOM 778 C CA . GLN A 1 105 ? -18.831 2.502 17.216 1.00 63.62 105 GLN A CA 1
ATOM 779 C C . GLN A 1 105 ? -19.906 3.373 16.555 1.00 63.62 105 GLN A C 1
ATOM 781 O O . GLN A 1 105 ? -19.716 3.797 15.426 1.00 63.62 105 GLN A O 1
ATOM 786 N N . LYS A 1 106 ? -20.992 3.702 17.274 1.00 54.75 106 LYS A N 1
ATOM 787 C CA . LYS A 1 106 ? -22.273 4.267 16.773 1.00 54.75 106 LYS A CA 1
ATOM 788 C C . LYS A 1 106 ? -22.225 5.355 15.675 1.00 54.75 106 LYS A C 1
ATOM 790 O O . LYS A 1 106 ? -23.173 5.409 14.897 1.00 54.75 106 LYS A O 1
ATOM 795 N N . ASP A 1 107 ? -21.166 6.165 15.590 1.00 54.75 107 ASP A N 1
ATOM 796 C CA . ASP A 1 107 ? -20.947 7.163 14.521 1.00 54.75 107 ASP A CA 1
ATOM 797 C C . ASP A 1 107 ? -19.817 6.776 13.531 1.00 54.75 107 ASP A C 1
ATOM 799 O O . ASP A 1 107 ? -19.827 7.181 12.371 1.00 54.75 107 ASP A O 1
ATOM 803 N N . ALA A 1 108 ? -18.868 5.936 13.961 1.00 51.25 108 ALA A N 1
ATOM 804 C CA . ALA A 1 108 ? -17.776 5.353 13.173 1.00 51.25 108 ALA A CA 1
ATOM 805 C C . ALA A 1 108 ? -18.166 4.047 12.435 1.00 51.25 108 ALA A C 1
ATOM 807 O O . ALA A 1 108 ? -17.428 3.581 11.569 1.00 51.25 108 ALA A O 1
ATOM 808 N N . ASP A 1 109 ? -19.343 3.492 12.735 1.00 50.81 109 ASP A N 1
ATOM 809 C CA . ASP A 1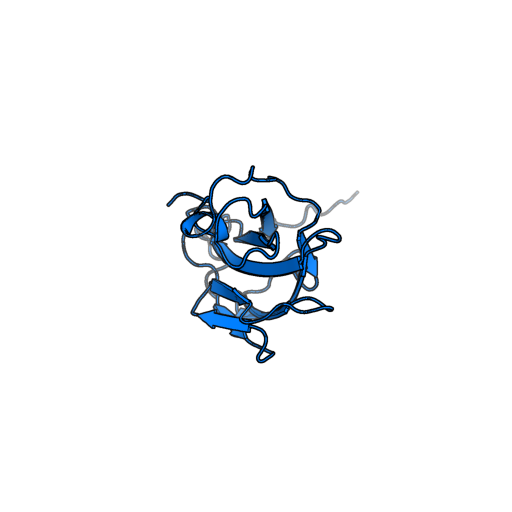 109 ? -19.937 2.235 12.249 1.00 50.81 109 ASP A CA 1
ATOM 810 C C . ASP A 1 109 ? -20.249 2.198 10.742 1.00 50.81 109 ASP A C 1
ATOM 812 O O . ASP A 1 109 ? -20.720 1.186 10.225 1.00 50.81 109 ASP A O 1
ATOM 816 N N . ARG A 1 110 ? -20.027 3.302 10.020 1.00 56.28 110 ARG A N 1
ATOM 817 C CA . ARG A 1 110 ? -20.365 3.423 8.593 1.00 56.28 110 ARG A CA 1
ATOM 818 C C . ARG A 1 110 ? -19.202 3.762 7.678 1.00 56.28 110 ARG A C 1
ATOM 820 O O . ARG A 1 110 ? -19.406 3.743 6.473 1.00 56.28 110 ARG A O 1
ATOM 827 N N . ARG A 1 111 ? -18.022 4.079 8.213 1.00 73.44 111 ARG A N 1
ATOM 828 C CA . ARG A 1 111 ? -16.886 4.447 7.364 1.00 73.44 111 ARG A CA 1
ATOM 829 C C . ARG A 1 111 ? -16.239 3.176 6.845 1.00 73.44 111 ARG A C 1
ATOM 831 O O . ARG A 1 111 ? -15.654 2.426 7.630 1.00 73.44 111 ARG A O 1
ATOM 838 N N . ALA A 1 112 ? -16.357 2.925 5.545 1.00 83.69 112 ALA A N 1
ATOM 839 C CA . ALA A 1 112 ? -15.579 1.858 4.939 1.00 83.69 112 ALA A CA 1
ATOM 840 C C . ALA A 1 112 ? -14.086 2.188 5.065 1.00 83.69 112 ALA A C 1
ATOM 842 O O . ALA A 1 112 ? -13.679 3.356 5.089 1.00 83.69 112 ALA A O 1
ATOM 843 N N . 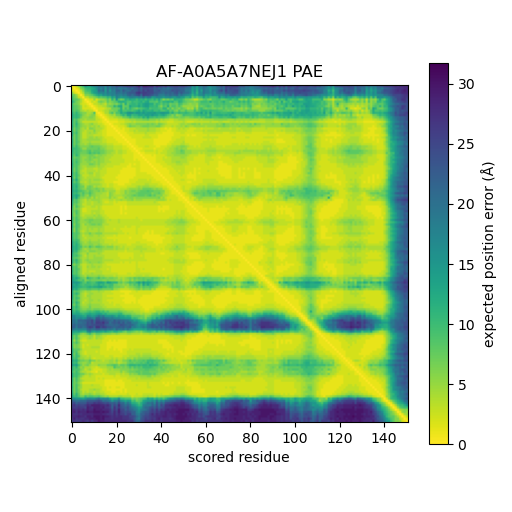ILE A 1 113 ? -13.268 1.147 5.178 1.00 90.06 113 ILE A N 1
ATOM 844 C CA . ILE A 1 113 ? -11.821 1.297 5.066 1.00 90.06 113 ILE A CA 1
ATOM 845 C C . ILE A 1 113 ? -11.461 1.105 3.601 1.00 90.06 113 ILE A C 1
ATOM 847 O O . ILE A 1 113 ? -11.753 0.072 3.011 1.00 90.06 113 ILE A O 1
ATOM 851 N N . MET A 1 114 ? -10.816 2.102 3.025 1.00 92.88 114 MET A N 1
ATOM 852 C CA . MET A 1 114 ? -10.318 2.128 1.665 1.00 92.88 114 MET A CA 1
ATOM 853 C C . MET A 1 114 ? -8.836 1.765 1.687 1.00 92.88 114 MET A C 1
ATOM 855 O O . MET A 1 114 ? -8.002 2.484 2.245 1.00 92.88 114 MET A O 1
ATOM 859 N N . VAL A 1 115 ? -8.505 0.626 1.087 1.00 95.19 115 VAL A N 1
ATOM 860 C CA . VAL A 1 115 ? -7.121 0.211 0.855 1.00 95.19 115 VAL A CA 1
ATOM 861 C C . VAL A 1 115 ? -6.702 0.760 -0.496 1.00 95.19 115 VAL A C 1
ATOM 863 O O . VAL A 1 115 ? -7.146 0.266 -1.531 1.00 95.19 115 VAL A O 1
ATOM 866 N N . HIS A 1 116 ? -5.872 1.793 -0.484 1.00 96.12 116 HIS A N 1
ATOM 867 C CA . HIS A 1 116 ? -5.299 2.355 -1.699 1.00 96.12 116 HIS A CA 1
ATOM 868 C C . HIS A 1 116 ? -3.966 1.684 -1.993 1.00 96.12 116 HIS A C 1
ATOM 870 O O . HIS A 1 116 ? -3.110 1.592 -1.112 1.00 96.12 116 HIS A O 1
ATOM 876 N N . LEU A 1 117 ? -3.793 1.236 -3.230 1.00 96.12 117 LEU A N 1
ATOM 877 C CA . LEU A 1 117 ? -2.604 0.550 -3.714 1.00 96.12 117 LEU A CA 1
ATOM 878 C C . LEU A 1 117 ? -2.094 1.257 -4.949 1.00 96.12 117 LEU A C 1
ATOM 880 O O . LEU A 1 117 ? -2.847 1.421 -5.907 1.00 96.12 117 LEU A O 1
ATOM 884 N N . TRP A 1 118 ? -0.811 1.579 -4.952 1.00 95.50 118 TRP A N 1
ATOM 885 C CA . TRP A 1 118 ? -0.112 2.062 -6.129 1.00 95.50 118 TRP A CA 1
ATOM 886 C C . TRP A 1 118 ? 0.998 1.092 -6.499 1.00 95.50 118 TRP A C 1
ATOM 888 O O . TRP A 1 118 ? 1.686 0.583 -5.615 1.00 95.50 118 TRP A O 1
ATOM 898 N N . GLY A 1 119 ? 1.168 0.854 -7.794 1.00 94.31 119 GLY A N 1
ATOM 899 C CA . GLY A 1 119 ? 2.281 0.104 -8.366 1.00 94.31 119 GLY A CA 1
ATOM 900 C C . GLY A 1 119 ? 3.041 0.982 -9.349 1.00 94.31 119 GLY A C 1
ATOM 901 O O . GLY A 1 119 ? 2.413 1.637 -10.179 1.00 94.31 119 GLY A O 1
ATOM 902 N N . ASN A 1 120 ? 4.368 0.993 -9.250 1.00 93.19 120 ASN A N 1
ATOM 903 C CA . ASN A 1 120 ? 5.246 1.599 -10.246 1.00 93.19 120 ASN A CA 1
ATOM 904 C C . ASN A 1 120 ? 5.863 0.502 -11.113 1.00 93.19 120 ASN A C 1
ATOM 906 O O . ASN A 1 120 ? 6.619 -0.318 -10.585 1.00 93.19 120 ASN A O 1
ATOM 910 N N . ALA A 1 121 ? 5.532 0.477 -12.401 1.00 93.06 121 ALA A N 1
ATOM 911 C CA . ALA A 1 121 ? 6.161 -0.381 -13.397 1.00 93.06 121 ALA A CA 1
ATOM 912 C C . ALA A 1 121 ? 7.243 0.426 -14.123 1.00 93.06 121 ALA A C 1
ATOM 914 O O . ALA A 1 121 ? 6.941 1.190 -15.041 1.00 93.06 121 ALA A O 1
ATOM 915 N N . ALA A 1 122 ? 8.491 0.273 -13.676 1.00 90.81 122 ALA A N 1
ATOM 916 C CA . ALA A 1 122 ? 9.594 1.076 -14.179 1.00 90.81 122 ALA A CA 1
ATOM 917 C C . ALA A 1 122 ? 10.079 0.603 -15.553 1.00 90.81 122 ALA A C 1
ATOM 919 O O . ALA A 1 122 ? 10.207 -0.605 -15.785 1.00 90.81 122 ALA A O 1
ATOM 920 N N . ASN A 1 123 ? 10.425 1.549 -16.428 1.00 89.44 123 ASN A N 1
ATOM 921 C CA . ASN A 1 123 ? 10.939 1.258 -17.774 1.00 89.44 123 ASN A CA 1
ATOM 922 C C . ASN A 1 123 ? 12.435 0.849 -17.790 1.00 89.44 123 ASN A C 1
ATOM 924 O O . ASN A 1 123 ? 12.928 0.325 -18.789 1.00 89.44 123 ASN A O 1
ATOM 928 N N . GLY A 1 124 ? 13.150 1.056 -16.676 1.00 87.25 124 GLY A N 1
ATOM 929 C CA . GLY A 1 124 ? 14.553 0.671 -16.495 1.00 87.25 124 GLY A CA 1
ATOM 930 C C . GLY A 1 124 ? 15.596 1.723 -16.891 1.00 87.25 124 GLY A C 1
ATOM 931 O O . GLY A 1 124 ? 16.785 1.414 -16.845 1.00 87.25 124 GLY A O 1
ATOM 932 N N . ASP A 1 125 ? 15.201 2.951 -17.237 1.00 88.81 125 ASP A N 1
ATOM 933 C CA . ASP A 1 125 ? 16.134 4.025 -17.617 1.00 88.81 125 ASP A CA 1
ATOM 934 C C . ASP A 1 125 ? 16.763 4.773 -16.421 1.00 88.81 125 ASP A C 1
ATOM 936 O O . ASP A 1 125 ? 17.652 5.610 -16.593 1.00 88.81 125 ASP A O 1
ATOM 940 N N . GLY A 1 126 ? 16.344 4.434 -15.196 1.00 84.81 126 GLY A N 1
ATOM 941 C CA . GLY A 1 126 ? 16.839 5.032 -13.953 1.00 84.81 126 GLY A CA 1
ATOM 942 C C . GLY A 1 126 ? 16.273 6.424 -13.660 1.00 84.81 126 GLY A C 1
ATOM 943 O O . GLY A 1 126 ? 16.727 7.078 -12.719 1.00 84.81 126 GLY A O 1
ATOM 944 N N . SER A 1 127 ? 15.296 6.875 -14.442 1.00 88.25 127 SER A N 1
ATOM 945 C CA . SER A 1 127 ? 14.568 8.124 -14.275 1.00 88.25 127 SER A CA 1
ATOM 946 C C . SER A 1 127 ? 13.120 7.861 -13.830 1.00 88.25 127 SER A C 1
ATOM 948 O O . SER A 1 127 ? 12.630 6.739 -13.922 1.00 88.25 127 SER A O 1
ATOM 950 N N . PRO A 1 128 ? 12.414 8.881 -13.317 1.00 84.50 128 PRO A N 1
ATOM 951 C CA . PRO A 1 128 ? 10.994 8.762 -12.997 1.00 84.50 128 PRO A CA 1
ATOM 952 C C . PRO A 1 128 ? 10.047 8.912 -14.203 1.00 84.50 128 PRO A C 1
ATOM 954 O O . PRO A 1 128 ? 8.829 8.894 -14.019 1.00 84.50 128 PRO A O 1
ATOM 957 N N . PHE A 1 129 ? 10.567 9.161 -15.406 1.00 88.38 129 PHE A N 1
ATOM 958 C CA . PHE A 1 129 ? 9.762 9.539 -16.566 1.00 88.38 129 PHE A CA 1
ATOM 959 C C . PHE A 1 129 ? 9.408 8.326 -17.425 1.00 88.38 129 PHE A C 1
ATOM 961 O O . PHE A 1 129 ? 10.251 7.480 -17.702 1.00 88.38 129 PHE A O 1
ATOM 968 N N . GLY A 1 130 ? 8.158 8.265 -17.889 1.00 86.31 130 GLY A N 1
ATOM 969 C CA . GLY A 1 130 ? 7.674 7.172 -18.739 1.00 86.31 130 GLY A CA 1
ATOM 970 C C . GLY A 1 130 ? 7.378 5.870 -17.989 1.00 86.31 130 GLY A C 1
ATOM 971 O O . GLY A 1 130 ? 7.021 4.876 -18.619 1.00 86.31 130 GLY A O 1
ATOM 972 N N . ASP A 1 131 ? 7.493 5.878 -16.662 1.00 90.31 131 ASP A N 1
ATOM 973 C CA . ASP A 1 131 ? 7.088 4.774 -15.800 1.00 90.31 131 ASP A CA 1
ATOM 974 C C . ASP A 1 131 ? 5.559 4.649 -15.763 1.00 90.31 131 ASP A C 1
ATOM 976 O O . ASP A 1 131 ? 4.844 5.638 -15.580 1.00 90.31 131 ASP A O 1
ATOM 980 N N . GLN A 1 132 ? 5.038 3.427 -15.896 1.00 91.88 132 GLN A N 1
ATOM 981 C CA . GLN A 1 132 ? 3.595 3.205 -15.858 1.00 91.88 132 GLN A CA 1
ATOM 982 C C . GLN A 1 132 ? 3.101 3.064 -14.416 1.00 91.88 132 GLN A C 1
ATOM 984 O O . GLN A 1 132 ? 3.558 2.210 -13.649 1.00 91.88 132 GLN A O 1
ATOM 989 N N . ILE A 1 133 ? 2.110 3.883 -14.059 1.00 92.75 133 ILE A N 1
ATOM 990 C CA . ILE A 1 133 ? 1.539 3.902 -12.714 1.00 92.75 133 ILE A CA 1
ATOM 991 C C . ILE A 1 133 ? 0.217 3.153 -12.689 1.00 92.75 133 ILE A C 1
ATOM 993 O O . ILE A 1 133 ? -0.709 3.443 -13.439 1.00 92.75 133 ILE A O 1
ATOM 997 N N . HIS A 1 134 ? 0.101 2.216 -11.760 1.00 93.94 134 HIS A N 1
ATOM 998 C CA . HIS A 1 134 ? -1.121 1.471 -11.501 1.00 93.94 134 HIS A CA 1
ATOM 999 C C . HIS A 1 134 ? -1.734 1.942 -10.193 1.00 93.94 134 HIS A C 1
ATOM 1001 O O . HIS A 1 134 ? -1.018 2.108 -9.209 1.00 93.94 134 HIS A O 1
ATOM 1007 N N . HIS A 1 135 ? -3.055 2.103 -10.150 1.00 94.94 135 HIS A N 1
ATOM 1008 C CA . HIS A 1 135 ? -3.768 2.425 -8.917 1.00 94.94 135 HIS A CA 1
ATOM 1009 C C . HIS A 1 135 ? -5.013 1.551 -8.757 1.00 94.94 135 HIS A C 1
ATOM 1011 O O . HIS A 1 135 ? -5.783 1.340 -9.698 1.00 94.94 135 HIS A O 1
ATOM 1017 N N . ARG A 1 136 ? -5.218 1.026 -7.548 1.00 94.94 136 ARG A N 1
ATOM 1018 C CA . ARG A 1 136 ? -6.401 0.248 -7.173 1.00 94.94 136 ARG A CA 1
ATOM 1019 C C . ARG A 1 136 ? -6.869 0.657 -5.784 1.00 94.94 136 ARG A C 1
ATOM 1021 O O . ARG A 1 136 ? -6.062 0.795 -4.871 1.00 94.94 136 ARG A O 1
ATOM 1028 N N . ILE A 1 137 ? -8.183 0.781 -5.626 1.00 94.50 137 ILE A N 1
ATOM 1029 C CA . ILE A 1 137 ? -8.831 0.989 -4.332 1.00 94.50 137 ILE A CA 1
ATOM 1030 C C . ILE A 1 137 ? -9.663 -0.252 -4.006 1.00 94.50 137 ILE A C 1
ATOM 1032 O O . ILE A 1 137 ? -10.452 -0.702 -4.839 1.00 94.50 137 ILE A O 1
ATOM 1036 N N . ILE A 1 138 ? -9.480 -0.813 -2.810 1.00 93.19 138 ILE A N 1
ATOM 1037 C CA . ILE A 1 138 ? -10.245 -1.962 -2.310 1.00 93.19 138 ILE A CA 1
ATOM 1038 C C . ILE A 1 138 ? -11.031 -1.521 -1.066 1.00 93.19 138 ILE A C 1
ATOM 1040 O O . ILE A 1 138 ? -10.407 -1.204 -0.051 1.00 93.19 138 ILE A O 1
ATOM 1044 N N . PRO A 1 139 ? -12.374 -1.490 -1.113 1.00 90.50 139 PRO A N 1
ATOM 1045 C CA . PRO A 1 139 ? -13.188 -1.197 0.059 1.00 90.50 139 PRO A CA 1
ATOM 1046 C C . PRO A 1 139 ? -13.280 -2.414 0.993 1.00 90.50 139 PRO A C 1
ATOM 1048 O O . PRO A 1 139 ? -13.500 -3.542 0.551 1.00 90.50 139 PRO A O 1
ATOM 1051 N N . LEU A 1 140 ? -13.170 -2.170 2.296 1.00 86.19 140 LEU A N 1
ATOM 1052 C CA . LEU A 1 140 ? -13.436 -3.116 3.376 1.00 86.19 140 LEU A CA 1
ATOM 1053 C C . LEU A 1 140 ? -14.635 -2.605 4.170 1.00 86.19 140 LEU A C 1
ATOM 1055 O O . LEU A 1 140 ? -14.602 -1.509 4.738 1.00 86.19 140 LEU A O 1
ATOM 1059 N N . ASN A 1 141 ? -15.700 -3.400 4.218 1.00 70.12 141 ASN A N 1
ATOM 1060 C CA . ASN A 1 141 ? -16.909 -3.006 4.925 1.00 70.12 141 ASN A CA 1
ATOM 1061 C C . ASN A 1 141 ? -16.683 -3.065 6.442 1.00 70.12 141 ASN A C 1
ATOM 1063 O O . ASN A 1 141 ? -16.400 -4.126 7.003 1.00 70.12 141 ASN A O 1
ATOM 1067 N N . GLY A 1 142 ? -16.899 -1.937 7.121 1.00 54.62 142 GLY A N 1
ATOM 1068 C CA . GLY A 1 142 ? -17.215 -1.938 8.545 1.00 54.62 142 GLY A CA 1
ATOM 1069 C C . GLY A 1 142 ? -18.564 -2.631 8.738 1.00 54.62 142 GLY A C 1
ATOM 1070 O O . GLY A 1 142 ? -19.537 -2.275 8.083 1.00 54.62 142 GLY A O 1
ATOM 1071 N N . SER A 1 143 ? -18.596 -3.686 9.552 1.00 40.94 143 SER A N 1
ATOM 1072 C CA . SER A 1 143 ? -19.766 -4.470 9.976 1.00 40.94 143 SER A CA 1
ATOM 1073 C C . SER A 1 143 ? -21.147 -3.986 9.487 1.00 40.94 143 SER A C 1
ATOM 1075 O O . SER A 1 143 ? -21.865 -3.298 10.208 1.00 40.94 143 SER A O 1
ATOM 1077 N N . SER A 1 144 ? -21.611 -4.441 8.318 1.00 36.19 144 SER A N 1
ATOM 1078 C CA . SER A 1 144 ? -23.047 -4.387 8.022 1.00 36.19 144 SER A CA 1
ATOM 1079 C C . SER A 1 144 ? -23.745 -5.526 8.770 1.00 36.19 144 SER A C 1
ATOM 1081 O O . SER A 1 144 ? -23.335 -6.694 8.691 1.00 36.19 144 SER A O 1
ATOM 1083 N N . LYS A 1 145 ? -24.785 -5.192 9.550 1.00 34.59 145 LYS A N 1
ATOM 1084 C CA . LYS A 1 145 ? -25.661 -6.178 10.202 1.00 34.59 145 LYS A CA 1
ATOM 1085 C C . LYS A 1 145 ? -26.047 -7.238 9.178 1.00 34.59 145 LYS A C 1
ATOM 1087 O O . LYS A 1 145 ? -26.509 -6.907 8.088 1.00 34.59 145 LYS A O 1
ATOM 1092 N N . GLY A 1 146 ? -25.828 -8.501 9.542 1.00 33.38 146 GLY A N 1
ATOM 1093 C CA . GLY A 1 146 ? -26.194 -9.635 8.713 1.00 33.38 146 GLY A CA 1
ATOM 1094 C C . GLY A 1 146 ? -27.620 -9.472 8.205 1.00 33.38 146 GLY A C 1
ATOM 1095 O O . GLY A 1 146 ? -28.554 -9.321 8.993 1.00 33.38 146 GLY A O 1
ATOM 1096 N N . SER A 1 147 ? -27.784 -9.523 6.886 1.00 34.91 147 SER A N 1
ATOM 1097 C CA . SER A 1 147 ? -29.063 -9.939 6.335 1.00 34.91 147 SER A CA 1
ATOM 1098 C C . SER A 1 147 ? -29.198 -11.414 6.681 1.00 34.91 147 SER A C 1
ATOM 1100 O O . SER A 1 147 ? -28.706 -12.290 5.973 1.00 34.91 147 SER A O 1
ATOM 1102 N N . ALA A 1 148 ? -29.794 -11.671 7.844 1.00 38.03 148 ALA A N 1
ATOM 1103 C CA . ALA A 1 148 ? -30.341 -12.967 8.173 1.00 38.03 148 ALA A CA 1
ATOM 1104 C C . ALA A 1 148 ? -31.352 -13.302 7.078 1.00 38.03 148 ALA A C 1
ATOM 1106 O O . ALA A 1 148 ? -32.457 -12.765 7.045 1.00 38.03 148 ALA A O 1
ATOM 1107 N N . LYS A 1 149 ? -30.953 -14.168 6.149 1.00 33.56 149 LYS A N 1
ATOM 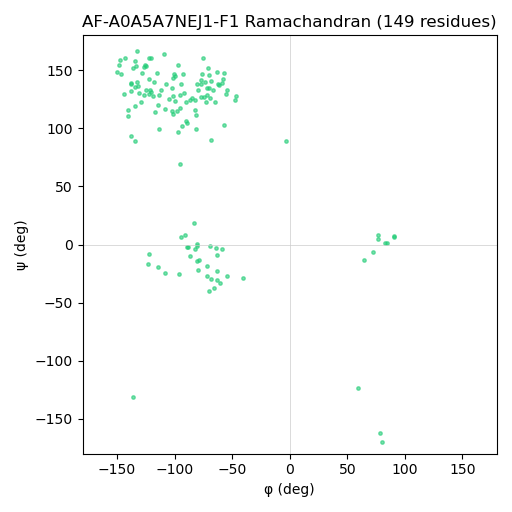1108 C CA . LYS A 1 149 ? -31.893 -14.794 5.236 1.00 33.56 149 LYS A CA 1
ATOM 1109 C C . LYS A 1 149 ? -32.532 -15.964 5.977 1.00 33.56 149 LYS A C 1
ATOM 1111 O O . LYS A 1 149 ? -31.916 -17.017 6.107 1.00 33.56 149 LYS A O 1
ATOM 1116 N N . ARG A 1 150 ? -33.743 -15.751 6.489 1.00 30.62 150 ARG A N 1
ATOM 1117 C CA . ARG A 1 150 ? -34.767 -16.786 6.710 1.00 30.62 150 ARG A CA 1
ATOM 1118 C C . ARG A 1 150 ? -36.149 -16.132 6.585 1.00 30.62 150 ARG A C 1
ATOM 1120 O O . ARG A 1 150 ? -36.278 -14.997 7.047 1.00 30.62 150 ARG A O 1
ATOM 1127 N N . PRO A 1 151 ? -37.186 -16.838 6.114 1.00 40.75 151 PRO A N 1
ATOM 1128 C CA . PRO A 1 151 ? -37.211 -18.147 5.455 1.00 40.75 151 PRO A CA 1
ATOM 1129 C C . PRO A 1 151 ? -37.181 -18.053 3.921 1.00 40.75 151 PRO A C 1
ATOM 1131 O O . PRO A 1 151 ? -37.615 -17.019 3.368 1.00 40.75 151 PRO A O 1
#

Radius of gyration: 16.36 Å; Cα contacts (8 Å, |Δi|>4): 359; chains: 1; bounding box: 54×33×37 Å

Solvent-accessible surface area (backbone atoms only — not comparable to full-atom values): 8358 Å² total; per-residue (Å²): 133,68,95,72,77,52,58,64,74,72,33,39,92,32,69,75,40,70,79,28,84,45,56,47,71,45,59,72,59,76,62,75,53,56,58,41,75,33,61,34,37,40,42,70,69,53,91,88,33,69,42,49,44,40,39,39,37,31,19,29,74,88,67,47,78,41,31,36,38,37,52,71,45,86,51,34,46,48,57,54,29,29,36,33,48,75,47,66,52,95,88,39,48,49,34,37,36,32,38,36,73,63,52,75,35,97,85,45,36,73,51,32,36,34,39,37,38,27,36,36,33,29,76,66,83,86,63,44,64,59,24,37,35,32,32,34,77,47,80,33,50,42,76,73,79,78,82,76,88,72,134

Foldseek 3Di:
DDLPPWLCVFADDADEAPQDPQWDKPFDDLEDDAFDKTKIFIGGDDPQFPFKKKKKFKAWPVRHGFFFKCFDDPQKHTDGRIIMGPGGDPRGGIIMTTGHNPQPDPVNQFTWIKIKMKMWRHNPPPHSYNIYIHIHIDTRHRDDDDPPDDD